Protein AF-A0A3G9K5D2-F1 (afdb_monomer_lite)

InterPro domains:
  IPR000209 Peptidase S8/S53 domain [PF00082] (2-51)
  IPR023828 Peptidase S8, subtilisin, Ser-active site [PS00138] (5-1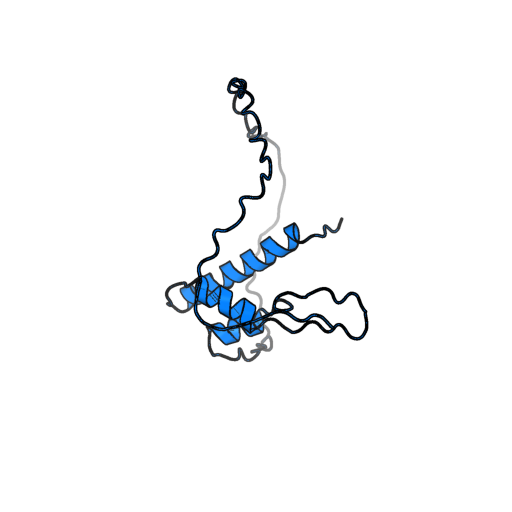5)
  IPR036852 Peptidase S8/S53 domain superfamily [G3DSA:3.40.50.200] (1-89)
  IPR036852 Peptidase S8/S53 domain superfamily [SSF52743] (3-74)

Radius of gyration: 30.89 Å; chains: 1; bounding box: 71×91×50 Å

pLDDT: mean 70.08, std 22.3, range [37.62, 98.5]

Structure (mmCIF, N/CA/C/O backbone):
data_AF-A0A3G9K5D2-F1
#
_entry.id   AF-A0A3G9K5D2-F1
#
loop_
_atom_site.group_PDB
_atom_site.id
_atom_site.type_symbol
_atom_site.label_atom_id
_atom_site.label_alt_id
_atom_site.label_comp_id
_atom_site.label_asym_id
_atom_site.label_entity_id
_atom_site.label_seq_id
_atom_site.pdbx_PDB_ins_code
_atom_site.Cartn_x
_atom_site.Cartn_y
_atom_site.Cartn_z
_atom_site.occupancy
_atom_site.B_iso_or_equiv
_atom_site.auth_seq_id
_atom_site.auth_comp_id
_atom_site.auth_asym_id
_atom_site.auth_atom_id
_atom_site.pdbx_PDB_model_num
ATOM 1 N N . MET A 1 1 ? 11.959 24.696 -9.191 1.00 71.12 1 MET A N 1
ATOM 2 C CA . MET A 1 1 ? 12.953 23.599 -9.199 1.00 71.12 1 MET A CA 1
ATOM 3 C C . MET A 1 1 ? 12.217 22.293 -8.961 1.00 71.12 1 MET A C 1
ATOM 5 O O . MET A 1 1 ? 11.417 22.250 -8.037 1.00 71.12 1 MET A O 1
ATOM 9 N N . GLN A 1 2 ? 12.457 21.272 -9.783 1.00 85.38 2 GLN A N 1
ATOM 10 C CA . GLN A 1 2 ? 11.921 19.919 -9.596 1.00 85.38 2 GLN A CA 1
ATOM 11 C C . GLN A 1 2 ? 13.031 19.050 -8.990 1.00 85.38 2 GLN A C 1
ATOM 13 O O . GLN A 1 2 ? 14.141 19.036 -9.521 1.00 85.38 2 GLN A O 1
ATOM 18 N N . LEU A 1 3 ? 12.757 18.359 -7.883 1.00 91.94 3 LEU A N 1
ATOM 19 C CA . LEU A 1 3 ? 13.686 17.395 -7.286 1.00 91.94 3 LEU A CA 1
ATOM 20 C C . LEU A 1 3 ? 13.377 15.990 -7.822 1.00 91.94 3 LEU A C 1
ATOM 22 O O . LEU A 1 3 ? 12.217 15.671 -8.079 1.00 91.94 3 LEU A O 1
ATOM 26 N N . SER A 1 4 ? 14.406 15.160 -7.996 1.00 92.50 4 SER A N 1
ATOM 27 C CA . SER A 1 4 ? 14.277 13.784 -8.489 1.00 92.50 4 SER A CA 1
ATOM 28 C C . SER A 1 4 ? 15.145 12.834 -7.663 1.00 92.50 4 SER A C 1
ATOM 30 O O . SER A 1 4 ? 16.201 13.225 -7.168 1.00 92.50 4 SER A O 1
ATOM 32 N N . GLY A 1 5 ? 14.682 11.596 -7.485 1.00 91.62 5 GLY A N 1
ATOM 33 C CA . GLY A 1 5 ? 15.373 10.549 -6.729 1.00 91.62 5 GLY A CA 1
ATOM 34 C C . GLY A 1 5 ? 14.423 9.672 -5.911 1.00 91.62 5 GLY A C 1
ATOM 35 O O . GLY A 1 5 ? 13.314 10.079 -5.561 1.00 91.62 5 GLY A O 1
ATOM 36 N N . THR A 1 6 ? 14.872 8.465 -5.557 1.00 92.19 6 THR A N 1
ATOM 37 C CA . THR A 1 6 ? 14.087 7.522 -4.736 1.00 92.19 6 THR A CA 1
ATOM 38 C C . THR A 1 6 ? 13.785 8.074 -3.343 1.00 92.19 6 THR A C 1
ATOM 40 O O . THR A 1 6 ? 12.724 7.785 -2.797 1.00 92.19 6 THR A O 1
ATOM 43 N N . SER A 1 7 ? 14.644 8.951 -2.814 1.00 94.81 7 SER A N 1
ATOM 44 C CA . SER A 1 7 ? 14.417 9.692 -1.567 1.00 94.81 7 SER A CA 1
ATOM 45 C C . SER A 1 7 ? 13.161 10.568 -1.595 1.00 94.81 7 SER A C 1
ATOM 47 O O . SER A 1 7 ? 12.589 10.828 -0.543 1.00 94.81 7 SER A O 1
ATOM 49 N N . PHE A 1 8 ? 12.712 11.000 -2.780 1.00 94.62 8 PHE A N 1
ATOM 50 C CA . PHE A 1 8 ? 11.467 11.756 -2.954 1.00 94.62 8 PHE A CA 1
ATOM 51 C C . PHE A 1 8 ? 10.272 10.851 -3.277 1.00 94.62 8 PHE A C 1
ATOM 53 O O . PHE A 1 8 ? 9.142 11.206 -2.962 1.00 94.62 8 PHE A O 1
ATOM 60 N N . ALA A 1 9 ? 10.501 9.660 -3.841 1.00 93.44 9 ALA A N 1
ATOM 61 C CA . ALA A 1 9 ? 9.449 8.672 -4.088 1.00 93.44 9 ALA A CA 1
ATOM 62 C C . ALA A 1 9 ? 9.033 7.915 -2.813 1.00 93.44 9 ALA A C 1
ATOM 64 O O . ALA A 1 9 ? 7.849 7.673 -2.587 1.00 93.44 9 ALA A O 1
ATOM 65 N N . ALA A 1 10 ? 9.993 7.570 -1.951 1.00 96.12 10 ALA A N 1
ATOM 66 C CA . ALA A 1 10 ? 9.748 6.859 -0.698 1.00 96.12 10 ALA A CA 1
ATOM 67 C C . ALA A 1 10 ? 8.693 7.533 0.210 1.00 96.12 10 ALA A C 1
ATOM 69 O O . ALA A 1 10 ? 7.757 6.840 0.621 1.00 96.12 10 ALA A O 1
ATOM 70 N N . PRO A 1 11 ? 8.755 8.852 0.497 1.00 97.44 11 PRO A N 1
ATOM 71 C CA . PRO A 1 11 ? 7.734 9.504 1.316 1.00 97.44 11 PRO A CA 1
ATOM 72 C C . PRO A 1 11 ? 6.344 9.519 0.663 1.00 97.44 11 PRO A C 1
ATOM 74 O O . PRO A 1 11 ? 5.350 9.510 1.384 1.00 97.44 11 PRO A O 1
ATOM 77 N N . ILE A 1 12 ? 6.242 9.470 -0.672 1.00 97.56 12 ILE A N 1
ATOM 78 C CA . ILE A 1 12 ? 4.948 9.360 -1.368 1.00 97.56 12 ILE A CA 1
ATOM 79 C C . ILE A 1 12 ? 4.297 8.013 -1.042 1.00 97.56 12 ILE A C 1
ATOM 81 O O . ILE A 1 12 ? 3.140 7.967 -0.625 1.00 97.56 12 ILE A O 1
ATOM 85 N N . VAL A 1 13 ? 5.049 6.914 -1.163 1.00 97.50 13 VAL A N 1
ATOM 86 C CA . VAL A 1 13 ? 4.548 5.569 -0.828 1.00 97.50 13 VAL A CA 1
ATOM 87 C C . VAL A 1 13 ? 4.208 5.468 0.661 1.00 97.50 13 VAL A C 1
ATOM 89 O O . VAL A 1 13 ? 3.183 4.884 1.012 1.00 97.50 13 VAL A O 1
ATOM 92 N N . ALA A 1 14 ? 5.018 6.070 1.538 1.00 98.19 14 ALA A N 1
ATOM 93 C CA . ALA A 1 14 ? 4.741 6.112 2.973 1.00 98.19 14 ALA A CA 1
ATOM 94 C C . ALA A 1 14 ? 3.427 6.849 3.289 1.00 98.19 14 ALA A C 1
ATOM 96 O O . ALA A 1 14 ? 2.620 6.350 4.073 1.00 98.19 14 ALA A O 1
ATOM 97 N N . GLY A 1 15 ? 3.178 7.993 2.643 1.00 98.38 15 GLY A N 1
ATOM 98 C CA . GLY A 1 15 ? 1.925 8.736 2.782 1.00 98.38 15 GLY A CA 1
ATOM 99 C C . GLY A 1 15 ? 0.713 7.934 2.307 1.00 98.38 15 GLY A C 1
ATOM 100 O O . GLY A 1 15 ? -0.288 7.851 3.016 1.00 98.38 15 GLY A O 1
ATOM 101 N N . VAL A 1 16 ? 0.821 7.266 1.155 1.00 98.38 16 VAL A N 1
ATOM 102 C CA . VAL A 1 16 ? -0.239 6.376 0.654 1.00 98.38 16 VAL A CA 1
ATOM 103 C C . VAL A 1 16 ? -0.505 5.232 1.634 1.00 98.38 16 VAL A C 1
ATOM 105 O O . VAL A 1 16 ? -1.658 4.976 1.967 1.00 98.38 16 VAL A O 1
ATOM 108 N N . ALA A 1 17 ? 0.535 4.577 2.153 1.00 98.44 17 ALA A N 1
ATOM 109 C CA . ALA A 1 17 ? 0.373 3.507 3.135 1.00 98.44 17 ALA A CA 1
ATOM 110 C C . ALA A 1 17 ? -0.322 3.997 4.418 1.00 98.44 17 ALA A C 1
ATOM 112 O O . ALA A 1 17 ? -1.214 3.319 4.927 1.00 98.44 17 ALA A O 1
ATOM 113 N N . ALA A 1 18 ? 0.032 5.189 4.908 1.00 98.50 18 ALA A N 1
ATOM 114 C CA . ALA A 1 18 ? -0.627 5.800 6.059 1.00 98.50 18 ALA A CA 1
ATOM 115 C C . ALA A 1 18 ? -2.115 6.079 5.790 1.00 98.50 18 ALA A C 1
ATOM 117 O O . ALA A 1 18 ? -2.954 5.779 6.635 1.00 98.50 18 ALA A O 1
ATOM 118 N N . LEU A 1 19 ? -2.463 6.582 4.603 1.00 98.44 19 LEU A N 1
ATOM 119 C CA . LEU A 1 19 ? -3.860 6.808 4.221 1.00 98.44 19 LEU A CA 1
ATOM 120 C C . LEU A 1 19 ? -4.659 5.503 4.123 1.00 98.44 19 LEU A C 1
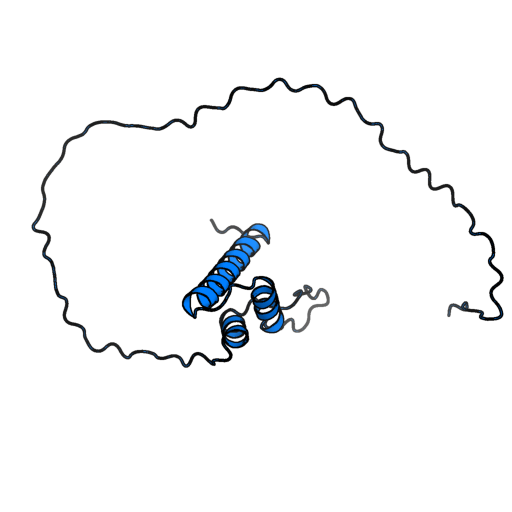ATOM 122 O O . LEU A 1 19 ? -5.803 5.459 4.568 1.00 98.44 19 LEU A O 1
ATOM 126 N N . LEU A 1 20 ? -4.064 4.429 3.599 1.00 97.88 20 LEU A N 1
ATOM 127 C CA . LEU A 1 20 ? -4.710 3.114 3.546 1.00 97.88 20 LEU A CA 1
ATOM 128 C C . LEU A 1 20 ? -4.934 2.522 4.947 1.00 97.88 20 LEU A C 1
ATOM 130 O O . LEU A 1 20 ? -5.970 1.909 5.195 1.00 97.88 20 LEU A O 1
ATOM 134 N N . LEU A 1 21 ? -4.016 2.752 5.888 1.00 98.19 21 LEU A N 1
ATOM 135 C CA . LEU A 1 21 ? -4.229 2.403 7.298 1.00 98.19 21 LEU A CA 1
ATOM 136 C C . LEU A 1 21 ? -5.356 3.236 7.920 1.00 98.19 21 LEU A C 1
ATOM 138 O O . LEU A 1 21 ? -6.217 2.692 8.611 1.00 98.19 21 LEU A O 1
ATOM 142 N N . SER A 1 22 ? -5.402 4.537 7.635 1.00 98.00 22 SER A N 1
ATOM 143 C CA . SER A 1 22 ? -6.503 5.404 8.069 1.00 98.00 22 SER A CA 1
ATOM 144 C C . SER A 1 22 ? -7.848 4.980 7.473 1.00 98.00 22 SER A C 1
ATOM 146 O O . SER A 1 22 ? -8.879 5.146 8.120 1.00 98.00 22 SER A O 1
ATOM 148 N N . LEU A 1 23 ? -7.870 4.426 6.258 1.00 96.94 23 LEU A N 1
ATOM 149 C CA . LEU A 1 23 ? -9.081 3.868 5.650 1.00 96.94 23 LEU A CA 1
ATOM 150 C C . LEU A 1 23 ? -9.599 2.656 6.440 1.00 96.94 23 LEU A C 1
ATOM 152 O O . LEU A 1 23 ? -10.797 2.574 6.691 1.00 96.94 23 LEU A O 1
ATOM 156 N N . GLN A 1 24 ? -8.713 1.762 6.887 1.00 96.44 24 GLN A N 1
ATOM 157 C CA . GLN A 1 24 ? -9.091 0.626 7.741 1.00 96.44 24 GLN A CA 1
ATOM 158 C C . GLN A 1 24 ? -9.717 1.111 9.055 1.00 96.44 24 GLN A C 1
ATOM 160 O O . GLN A 1 24 ? -10.799 0.664 9.429 1.00 96.44 24 GLN A O 1
ATOM 165 N N . VAL A 1 25 ? -9.101 2.110 9.700 1.00 97.69 25 VAL A N 1
ATOM 166 C CA . VAL A 1 25 ? -9.646 2.721 10.926 1.00 97.69 25 VAL A CA 1
ATOM 167 C C . VAL A 1 25 ? -11.032 3.325 10.685 1.00 97.69 25 VAL A C 1
ATOM 169 O O . VAL A 1 25 ? -11.943 3.101 11.478 1.00 97.69 25 VAL A O 1
ATOM 172 N N . GLN A 1 26 ? -11.223 4.052 9.581 1.00 96.75 26 GLN A N 1
ATOM 173 C CA . GLN A 1 26 ? -12.521 4.647 9.231 1.00 96.75 26 GLN A CA 1
ATOM 174 C C . GLN A 1 26 ? -13.622 3.602 9.000 1.00 96.75 26 GLN A C 1
ATOM 176 O O . GLN A 1 26 ? -14.788 3.885 9.261 1.00 96.75 26 GLN A O 1
ATOM 181 N N . ARG A 1 27 ? -13.268 2.390 8.557 1.00 94.38 27 ARG A N 1
ATOM 182 C CA . ARG A 1 27 ? -14.202 1.263 8.374 1.00 94.38 27 ARG A CA 1
ATOM 183 C C . ARG A 1 27 ? -14.446 0.461 9.659 1.00 94.38 27 ARG A C 1
ATOM 185 O O . ARG A 1 27 ? -15.186 -0.517 9.631 1.00 94.38 27 ARG A O 1
ATOM 192 N N . GLY A 1 28 ? -13.842 0.855 10.783 1.00 96.50 28 GLY A N 1
ATOM 193 C CA . GLY A 1 28 ? -13.920 0.118 12.047 1.00 96.50 28 GLY A CA 1
ATOM 194 C C . GLY A 1 28 ? -13.061 -1.151 12.077 1.00 96.50 28 GLY A C 1
ATOM 195 O O . GLY A 1 28 ? -13.231 -1.991 12.960 1.00 96.50 28 GLY A O 1
ATOM 196 N N . GLU A 1 29 ? -12.141 -1.308 11.125 1.00 95.06 29 GLU A N 1
ATOM 197 C CA . GLU A 1 29 ? -11.194 -2.418 11.086 1.00 95.06 29 GLU A CA 1
ATOM 198 C C . GLU A 1 29 ? -9.979 -2.122 11.972 1.00 95.06 29 GLU A C 1
ATOM 200 O O . GLU A 1 29 ? -9.624 -0.972 12.239 1.00 95.06 29 GLU A O 1
ATOM 205 N N . THR A 1 30 ? -9.290 -3.176 12.415 1.00 96.56 30 THR A N 1
ATOM 206 C CA . THR A 1 30 ? -8.000 -3.012 13.095 1.00 96.56 30 THR A CA 1
ATOM 207 C C . THR A 1 30 ? -6.915 -2.704 12.056 1.00 96.56 30 THR A C 1
ATOM 209 O O . THR A 1 30 ? -6.704 -3.537 11.170 1.00 96.56 30 THR A O 1
ATOM 212 N N . PRO A 1 31 ? -6.204 -1.560 12.140 1.00 96.81 31 PRO A N 1
ATOM 213 C CA . PRO A 1 31 ? -5.184 -1.210 11.158 1.00 96.81 31 PRO A CA 1
ATOM 214 C C . PRO A 1 31 ? -4.062 -2.257 11.090 1.00 96.81 31 PRO A C 1
ATOM 216 O O . PRO A 1 31 ? -3.430 -2.586 12.095 1.00 96.81 31 PRO A O 1
ATOM 219 N N . ASN A 1 32 ? -3.800 -2.767 9.885 1.00 97.88 32 ASN A N 1
ATOM 220 C CA . ASN A 1 32 ? -2.844 -3.835 9.610 1.00 97.88 32 ASN A CA 1
ATOM 221 C C . ASN A 1 32 ? -1.818 -3.403 8.537 1.00 97.88 32 ASN A C 1
ATOM 223 O O . ASN A 1 32 ? -2.089 -3.499 7.333 1.00 97.88 32 ASN A O 1
ATOM 227 N N . PRO A 1 33 ? -0.601 -2.990 8.946 1.00 97.88 33 PRO A N 1
ATOM 228 C CA . PRO A 1 33 ? 0.460 -2.560 8.028 1.00 97.88 33 PRO A CA 1
ATOM 229 C C . PRO A 1 33 ? 0.930 -3.637 7.047 1.00 97.88 33 PRO A C 1
ATOM 231 O O . PRO A 1 33 ? 1.310 -3.320 5.919 1.00 97.88 33 PRO A O 1
ATOM 234 N N . HIS A 1 34 ? 0.890 -4.912 7.444 1.00 98.25 34 HIS A N 1
ATOM 235 C CA . HIS A 1 34 ? 1.291 -6.015 6.572 1.00 98.25 34 HIS A CA 1
ATOM 236 C C . HIS A 1 34 ? 0.291 -6.210 5.431 1.00 98.25 34 HIS A C 1
ATOM 238 O O . HIS A 1 34 ? 0.707 -6.350 4.281 1.00 98.25 34 HIS A O 1
ATOM 244 N N . ALA A 1 35 ? -1.010 -6.129 5.727 1.00 97.38 35 ALA A N 1
ATOM 245 C CA . ALA A 1 35 ? -2.058 -6.191 4.711 1.00 97.38 35 ALA A CA 1
ATOM 246 C C . ALA A 1 35 ? -1.945 -5.028 3.710 1.00 97.38 35 ALA A C 1
ATOM 248 O O . ALA A 1 35 ? -2.019 -5.244 2.502 1.00 97.38 35 ALA A O 1
ATOM 249 N N . VAL A 1 36 ? -1.675 -3.808 4.191 1.00 98.06 36 VAL A N 1
ATOM 250 C CA . VAL A 1 36 ? -1.453 -2.634 3.327 1.00 98.06 36 VAL A CA 1
ATOM 251 C C . VAL A 1 36 ? -0.232 -2.822 2.425 1.00 98.06 36 VAL A C 1
ATOM 253 O O . VAL A 1 36 ? -0.312 -2.579 1.220 1.00 98.06 36 VAL A O 1
ATOM 256 N N . ARG A 1 37 ? 0.890 -3.309 2.974 1.00 98.25 37 ARG A N 1
ATOM 257 C CA . ARG A 1 37 ? 2.088 -3.626 2.183 1.00 98.25 37 ARG A CA 1
ATOM 258 C C . ARG A 1 37 ? 1.773 -4.632 1.077 1.00 98.25 37 ARG A C 1
ATOM 260 O O . ARG A 1 37 ? 2.199 -4.439 -0.059 1.00 98.25 37 ARG A O 1
ATOM 267 N N . GLU A 1 38 ? 1.057 -5.706 1.398 1.00 97.88 38 GLU A N 1
ATOM 268 C CA . GLU A 1 38 ? 0.681 -6.709 0.402 1.00 97.88 38 GLU A CA 1
ATOM 269 C C . GLU A 1 38 ? -0.243 -6.149 -0.674 1.00 97.88 38 GLU A C 1
ATOM 271 O O . GLU A 1 38 ? -0.011 -6.413 -1.851 1.00 97.88 38 GLU A O 1
ATOM 276 N N . ALA A 1 39 ? -1.247 -5.360 -0.295 1.00 97.44 39 ALA A N 1
ATOM 277 C CA . ALA A 1 39 ? -2.164 -4.737 -1.239 1.00 97.44 39 ALA A CA 1
ATOM 278 C C . ALA A 1 39 ? -1.426 -3.822 -2.225 1.00 97.44 39 ALA A C 1
ATOM 280 O O . ALA A 1 39 ? -1.678 -3.891 -3.427 1.00 97.44 39 ALA A O 1
ATOM 281 N N . ILE A 1 40 ? -0.467 -3.021 -1.746 1.00 97.69 40 ILE A N 1
ATOM 282 C CA . ILE A 1 40 ? 0.375 -2.163 -2.593 1.00 97.69 40 ILE A CA 1
ATOM 283 C C . ILE A 1 40 ? 1.196 -2.999 -3.585 1.00 97.69 40 ILE A C 1
ATOM 285 O O . ILE A 1 40 ? 1.238 -2.675 -4.768 1.00 97.69 40 ILE A O 1
ATOM 289 N N . LEU A 1 41 ? 1.826 -4.085 -3.128 1.00 96.88 41 LEU A N 1
ATOM 290 C CA . LEU A 1 41 ? 2.670 -4.922 -3.987 1.00 96.88 41 LEU A CA 1
ATOM 291 C C . LEU A 1 41 ? 1.856 -5.737 -4.999 1.00 96.88 41 LEU A C 1
ATOM 293 O O . LEU A 1 41 ? 2.239 -5.821 -6.160 1.00 96.88 41 LEU A O 1
ATOM 297 N N . LYS A 1 42 ? 0.731 -6.324 -4.577 1.00 95.94 42 LYS A N 1
ATOM 298 C CA . LYS A 1 42 ? -0.129 -7.165 -5.428 1.00 95.94 42 LYS A CA 1
ATOM 299 C C . LYS A 1 42 ? -0.913 -6.361 -6.464 1.00 95.94 42 LYS A C 1
ATOM 301 O O . LYS A 1 42 ? -1.332 -6.921 -7.470 1.00 95.94 42 LYS A O 1
ATOM 306 N N . SER A 1 43 ? -1.156 -5.078 -6.206 1.00 96.38 43 SER A N 1
ATOM 307 C CA . SER A 1 43 ? -1.876 -4.198 -7.132 1.00 96.38 43 SER A CA 1
ATOM 308 C C . SER A 1 43 ? -0.974 -3.450 -8.109 1.00 96.38 43 SER A C 1
ATOM 310 O O . SER A 1 43 ? -1.495 -2.826 -9.038 1.00 96.38 43 SER A O 1
ATOM 312 N N . ALA A 1 44 ? 0.346 -3.493 -7.905 1.00 95.69 44 ALA A N 1
ATOM 313 C CA . ALA A 1 44 ? 1.305 -2.764 -8.716 1.00 95.69 44 ALA A CA 1
ATOM 314 C C . ALA A 1 44 ? 1.164 -3.121 -10.205 1.00 95.69 44 ALA A C 1
ATOM 316 O O . ALA A 1 44 ? 0.992 -4.283 -10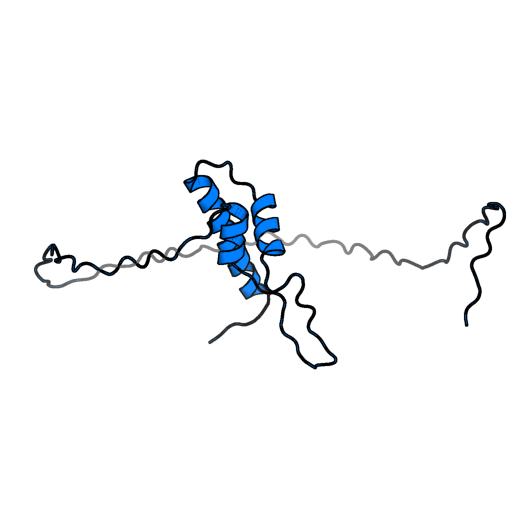.576 1.00 95.69 44 ALA A O 1
ATOM 317 N N . LEU A 1 45 ? 1.201 -2.101 -11.064 1.00 93.44 45 LEU A N 1
ATOM 318 C CA . LEU A 1 45 ? 1.057 -2.288 -12.505 1.00 93.44 45 LEU A CA 1
ATOM 319 C C . LEU A 1 45 ? 2.386 -2.750 -13.109 1.00 93.44 45 LEU A C 1
ATOM 321 O O . LEU A 1 45 ? 3.430 -2.201 -12.745 1.00 93.44 45 LEU A O 1
ATOM 325 N N . PRO A 1 46 ? 2.376 -3.704 -14.054 1.00 88.94 46 PRO A N 1
ATOM 326 C CA . PRO A 1 46 ? 3.593 -4.092 -14.747 1.00 88.94 46 PRO A CA 1
ATOM 327 C C . PRO A 1 46 ? 4.151 -2.885 -15.498 1.00 88.94 46 PRO A C 1
ATOM 329 O O . PRO A 1 46 ? 3.405 -2.092 -16.075 1.00 88.94 46 PRO A O 1
ATOM 332 N N . CYS A 1 47 ? 5.470 -2.740 -15.503 1.00 85.50 47 CYS A N 1
ATOM 333 C CA . CYS A 1 47 ? 6.084 -1.704 -16.313 1.00 85.50 47 CYS A CA 1
ATOM 334 C C . CYS A 1 47 ? 6.078 -2.128 -17.779 1.00 85.50 47 CYS A C 1
ATOM 336 O O . CYS A 1 47 ? 6.458 -3.247 -18.114 1.00 85.50 47 CYS A O 1
ATOM 338 N N . GLN A 1 48 ? 5.636 -1.230 -18.654 1.00 72.94 48 GLN A N 1
ATOM 339 C CA . GLN A 1 48 ? 5.811 -1.395 -20.089 1.00 72.94 48 GLN A CA 1
ATOM 340 C C . GLN A 1 48 ? 7.231 -0.934 -20.436 1.00 72.94 48 GLN A C 1
ATOM 342 O O . GLN A 1 48 ? 7.482 0.264 -20.536 1.00 72.94 48 GLN A O 1
ATOM 347 N N . TYR A 1 49 ? 8.154 -1.874 -20.616 1.00 63.69 49 TYR A N 1
ATOM 348 C CA . TYR A 1 49 ? 9.400 -1.610 -21.330 1.00 63.69 49 TYR A CA 1
ATOM 349 C C . TYR A 1 49 ? 9.413 -2.516 -22.552 1.00 63.69 49 TYR A C 1
ATOM 351 O O . TYR A 1 49 ? 9.823 -3.666 -22.497 1.00 63.69 49 TYR A O 1
ATOM 359 N N . ALA A 1 50 ? 8.860 -1.999 -23.646 1.00 51.47 50 ALA A N 1
ATOM 360 C CA . ALA A 1 50 ? 9.136 -2.557 -24.953 1.00 51.47 50 ALA A CA 1
ATOM 361 C C . ALA A 1 50 ? 10.558 -2.108 -25.332 1.00 51.47 50 ALA A C 1
ATOM 363 O O . ALA A 1 50 ? 10.834 -0.911 -25.404 1.00 51.47 50 ALA A O 1
ATOM 364 N N . ASP A 1 51 ? 11.451 -3.074 -25.520 1.00 54.03 51 ASP A N 1
ATOM 365 C CA . ASP A 1 51 ? 12.623 -2.956 -26.394 1.00 54.03 51 ASP A CA 1
ATOM 366 C C . ASP A 1 51 ? 13.812 -2.098 -25.928 1.00 54.03 51 ASP A C 1
ATOM 368 O O . ASP A 1 51 ? 14.361 -1.308 -26.699 1.00 54.03 51 ASP A O 1
ATOM 372 N N . SER A 1 52 ? 14.328 -2.300 -24.711 1.00 56.97 52 SER A N 1
ATOM 373 C CA . SER A 1 52 ? 15.725 -1.908 -24.472 1.00 56.97 52 SER A CA 1
ATOM 374 C C . SER A 1 52 ? 16.474 -2.902 -23.594 1.00 56.97 52 SER A C 1
ATOM 376 O O . SER A 1 52 ? 16.059 -3.216 -22.485 1.00 56.97 52 SER A O 1
ATOM 378 N N . GLU A 1 53 ? 17.628 -3.342 -24.100 1.00 61.75 53 GLU A N 1
ATOM 379 C CA . GLU A 1 53 ? 18.608 -4.288 -23.532 1.00 61.75 53 GLU A CA 1
ATOM 380 C C . GLU A 1 53 ? 19.179 -3.883 -22.147 1.00 61.75 53 GLU A C 1
ATOM 382 O O . GLU A 1 53 ? 20.125 -4.480 -21.643 1.00 61.75 53 GLU A O 1
ATOM 387 N N . ASN A 1 54 ? 18.613 -2.856 -21.511 1.00 57.91 54 ASN A N 1
ATOM 388 C CA . ASN A 1 54 ? 18.892 -2.417 -20.148 1.00 57.91 54 ASN A CA 1
ATOM 389 C C . ASN A 1 54 ? 17.566 -2.190 -19.417 1.00 57.91 54 ASN A C 1
ATOM 391 O O . ASN A 1 54 ? 17.293 -1.087 -18.946 1.00 57.91 54 ASN A O 1
ATOM 395 N N . GLU A 1 55 ? 16.717 -3.219 -19.377 1.00 59.12 55 GLU A N 1
ATOM 396 C CA . GLU A 1 55 ? 15.389 -3.133 -18.776 1.00 59.12 55 GLU A CA 1
ATOM 397 C C . GLU A 1 55 ? 15.514 -2.705 -17.304 1.00 59.12 55 GLU A C 1
ATOM 399 O O . GLU A 1 55 ? 16.075 -3.445 -16.480 1.00 59.12 55 GLU A O 1
ATOM 404 N N . PRO A 1 56 ? 15.053 -1.497 -16.931 1.00 60.88 56 PRO A N 1
ATOM 405 C CA . PRO A 1 56 ? 15.086 -1.096 -15.542 1.00 60.88 56 PRO A CA 1
ATOM 406 C C . PRO A 1 56 ? 14.134 -2.021 -14.788 1.00 60.88 56 PRO A C 1
ATOM 408 O O . PRO A 1 56 ? 12.920 -2.002 -14.991 1.00 60.88 56 PRO A O 1
ATOM 411 N N . LYS A 1 57 ? 14.709 -2.860 -13.918 1.00 70.81 57 LYS A N 1
ATOM 412 C CA . LYS A 1 57 ? 13.973 -3.801 -13.072 1.00 70.81 57 LYS A CA 1
ATOM 413 C C . LYS A 1 57 ? 12.975 -3.013 -12.241 1.00 70.81 57 LYS A C 1
ATOM 415 O O . LYS A 1 57 ? 13.326 -2.435 -11.215 1.00 70.81 57 LYS A O 1
ATOM 420 N N . CYS A 1 58 ? 11.724 -3.014 -12.673 1.00 82.00 58 CYS A N 1
ATOM 421 C CA . CYS A 1 58 ? 10.657 -2.236 -12.065 1.00 82.00 58 CYS A CA 1
ATOM 422 C C . CYS A 1 58 ? 10.179 -2.797 -10.715 1.00 82.00 58 CYS A C 1
ATOM 424 O O . CYS A 1 58 ? 9.035 -2.592 -10.333 1.00 82.00 58 CYS A O 1
ATOM 426 N N . LEU A 1 59 ? 11.042 -3.505 -9.980 1.00 88.88 59 LEU A N 1
ATOM 427 C CA . LEU A 1 59 ? 10.721 -4.212 -8.742 1.00 88.88 59 LEU A CA 1
ATOM 428 C C . LEU A 1 59 ? 9.408 -5.004 -8.889 1.00 88.88 59 LEU A C 1
ATOM 430 O O . LEU A 1 59 ? 9.354 -5.939 -9.680 1.00 88.88 59 LEU A O 1
ATOM 434 N N . ALA A 1 60 ? 8.370 -4.627 -8.138 1.00 89.94 60 ALA A N 1
ATOM 435 C CA . ALA A 1 60 ? 7.034 -5.217 -8.215 1.00 89.94 60 ALA A CA 1
ATOM 436 C C . ALA A 1 60 ? 6.100 -4.522 -9.228 1.00 89.94 60 ALA A C 1
ATOM 438 O O . ALA A 1 60 ? 5.043 -5.062 -9.530 1.00 89.94 60 ALA A O 1
ATOM 439 N N . GLY A 1 61 ? 6.463 -3.342 -9.740 1.00 91.94 61 GLY A N 1
ATOM 440 C CA . GLY A 1 61 ? 5.675 -2.549 -10.682 1.00 91.94 61 GLY A CA 1
ATOM 441 C C . GLY A 1 61 ? 5.520 -1.078 -10.277 1.00 91.94 61 GLY A C 1
ATOM 442 O O . GLY A 1 61 ? 6.163 -0.588 -9.345 1.00 91.94 61 GLY A O 1
ATOM 443 N N . LEU A 1 62 ? 4.630 -0.373 -10.977 1.00 93.00 62 LEU A N 1
ATOM 444 C CA . LEU A 1 62 ? 4.217 0.999 -10.671 1.00 93.00 62 LEU A CA 1
ATOM 445 C C . LEU A 1 62 ? 3.123 1.007 -9.598 1.00 93.00 62 LEU A C 1
ATOM 447 O O . LEU A 1 62 ? 2.199 0.194 -9.636 1.00 93.00 62 LEU A O 1
ATOM 451 N N . LEU A 1 63 ? 3.200 1.955 -8.660 1.00 95.56 63 LEU A N 1
ATOM 452 C CA . LEU A 1 63 ? 2.218 2.108 -7.584 1.00 95.56 63 LEU A CA 1
ATOM 453 C C . LEU A 1 63 ? 0.797 2.287 -8.142 1.00 95.56 63 LEU A C 1
ATOM 455 O O . LEU A 1 63 ? 0.546 3.187 -8.940 1.00 95.56 63 LEU A O 1
ATOM 459 N N . ASN A 1 64 ? -0.142 1.477 -7.652 1.00 96.69 64 ASN A N 1
ATOM 460 C CA . ASN A 1 64 ? -1.546 1.506 -8.049 1.00 96.69 64 ASN A CA 1
ATOM 461 C C . ASN A 1 64 ? -2.450 1.710 -6.827 1.00 96.69 64 ASN A C 1
ATOM 463 O O . ASN A 1 64 ? -2.822 0.758 -6.145 1.00 96.69 64 ASN A O 1
ATOM 467 N N . ILE A 1 65 ? -2.803 2.964 -6.539 1.00 97.12 65 ILE A N 1
ATOM 468 C CA . ILE A 1 65 ? -3.591 3.315 -5.346 1.00 97.12 65 ILE A CA 1
ATOM 469 C C . ILE A 1 65 ? -4.994 2.705 -5.427 1.00 97.12 65 ILE A C 1
ATOM 471 O O . ILE A 1 65 ? -5.441 2.059 -4.482 1.00 97.12 65 ILE A O 1
ATOM 475 N N . SER A 1 66 ? -5.665 2.846 -6.572 1.00 96.38 66 SER A N 1
ATOM 476 C CA . SER A 1 66 ? -7.005 2.293 -6.787 1.00 96.38 66 SER A CA 1
ATOM 477 C C . SER A 1 66 ? -7.004 0.772 -6.664 1.00 96.38 66 SER A C 1
ATOM 479 O O . SER A 1 66 ? -7.871 0.204 -6.007 1.00 96.38 66 SER A O 1
ATOM 481 N N . GLY A 1 67 ? -6.005 0.099 -7.239 1.00 96.06 67 GLY A N 1
ATOM 482 C CA . GLY A 1 67 ? -5.835 -1.342 -7.085 1.00 96.06 67 GLY A CA 1
ATOM 483 C C . GLY A 1 67 ? -5.593 -1.751 -5.629 1.00 96.06 67 GLY A C 1
ATOM 484 O O . GLY A 1 67 ? -6.185 -2.728 -5.180 1.00 96.06 67 GLY A O 1
ATOM 485 N N . ALA A 1 68 ? -4.792 -0.997 -4.872 1.00 96.94 68 ALA A N 1
ATOM 486 C CA . ALA A 1 68 ? -4.547 -1.267 -3.456 1.00 96.94 68 ALA A CA 1
ATOM 487 C C . ALA A 1 68 ? -5.815 -1.095 -2.604 1.00 96.94 68 ALA A C 1
ATOM 489 O O . ALA A 1 68 ? -6.090 -1.940 -1.755 1.00 96.94 68 ALA A O 1
ATOM 490 N N . ILE A 1 69 ? -6.622 -0.059 -2.864 1.00 96.69 69 ILE A N 1
ATOM 491 C CA . ILE A 1 69 ? -7.925 0.123 -2.206 1.00 96.69 69 ILE A CA 1
ATOM 492 C C . ILE A 1 69 ? -8.830 -1.066 -2.523 1.00 96.69 69 ILE A C 1
ATOM 494 O O . ILE A 1 69 ? -9.315 -1.696 -1.594 1.00 96.69 69 ILE A O 1
ATOM 498 N N . LYS A 1 70 ? -8.974 -1.448 -3.801 1.00 95.38 70 LYS A N 1
ATOM 499 C CA . LYS A 1 70 ? -9.794 -2.606 -4.211 1.00 95.38 70 LYS A CA 1
ATOM 500 C C . LYS A 1 70 ? -9.357 -3.905 -3.527 1.00 95.38 70 LYS A C 1
ATOM 502 O O . LYS A 1 70 ? -10.203 -4.706 -3.146 1.00 95.38 70 LYS A O 1
ATOM 507 N N . GLN A 1 71 ? -8.049 -4.110 -3.359 1.00 94.38 71 GLN A N 1
ATOM 508 C CA . GLN A 1 71 ? -7.496 -5.271 -2.653 1.00 94.38 71 GLN A CA 1
ATOM 509 C C . GLN A 1 71 ? -7.811 -5.258 -1.149 1.00 94.38 71 GLN A C 1
ATOM 511 O O . GLN A 1 71 ? -8.037 -6.316 -0.572 1.00 94.38 71 GLN A O 1
ATOM 516 N N . LEU A 1 72 ? -7.825 -4.083 -0.511 1.00 93.75 72 LEU A N 1
ATOM 517 C CA . LEU A 1 72 ? -8.107 -3.949 0.923 1.00 93.75 72 LEU A CA 1
ATOM 518 C C . LEU A 1 72 ? -9.601 -3.954 1.237 1.00 93.75 72 LEU A C 1
ATOM 520 O O . LEU A 1 72 ? -10.011 -4.503 2.255 1.00 93.75 72 LEU A O 1
ATOM 524 N N . THR A 1 73 ? -10.414 -3.335 0.385 1.00 90.06 73 THR A N 1
ATOM 525 C CA . THR A 1 73 ? -11.842 -3.173 0.644 1.00 90.06 73 THR A CA 1
ATOM 526 C C . THR A 1 73 ? -12.689 -4.298 0.078 1.00 90.06 73 THR A C 1
ATOM 528 O O . THR A 1 73 ? -13.795 -4.505 0.571 1.00 90.06 73 THR A O 1
ATOM 531 N N . GLY A 1 74 ? -12.188 -5.016 -0.933 1.00 81.12 74 GLY A N 1
ATOM 532 C CA . GLY A 1 74 ? -12.972 -5.959 -1.735 1.00 81.12 74 GLY A CA 1
ATOM 533 C C . GLY A 1 74 ? -13.982 -5.270 -2.661 1.00 81.12 74 GLY A C 1
ATOM 534 O O . GLY A 1 74 ? -14.676 -5.934 -3.428 1.00 81.12 74 GLY A O 1
ATOM 535 N N . GLU A 1 75 ? -14.057 -3.940 -2.620 1.00 67.44 75 GLU A N 1
ATOM 536 C CA . GLU A 1 75 ? -15.043 -3.140 -3.331 1.00 67.44 75 GLU A CA 1
ATOM 537 C C . GLU A 1 75 ? -14.382 -2.512 -4.558 1.00 67.44 75 GLU A C 1
ATOM 539 O O . GLU A 1 75 ? -13.359 -1.830 -4.466 1.00 67.44 75 GLU A O 1
ATOM 544 N N . THR A 1 76 ? -14.977 -2.708 -5.738 1.00 56.97 76 THR A N 1
ATOM 545 C CA . THR A 1 76 ? -14.702 -1.799 -6.852 1.00 56.97 76 THR A CA 1
ATOM 546 C C . THR A 1 76 ? -15.418 -0.507 -6.525 1.00 56.97 76 THR A C 1
ATOM 548 O O . THR A 1 76 ? -16.639 -0.457 -6.605 1.00 56.97 76 THR A O 1
ATOM 551 N N . MET A 1 77 ? -14.665 0.508 -6.109 1.00 58.44 77 MET A N 1
ATOM 552 C CA . MET A 1 77 ? -15.195 1.850 -5.912 1.00 58.44 77 MET A CA 1
ATOM 553 C C . MET A 1 77 ? -15.751 2.319 -7.262 1.00 58.44 77 MET A C 1
ATOM 555 O O . MET A 1 77 ? -14.993 2.670 -8.165 1.00 58.44 77 MET A O 1
ATOM 559 N N . SER A 1 78 ? -17.067 2.196 -7.442 1.00 50.38 78 SER A N 1
ATOM 560 C CA . SER A 1 78 ? -17.766 2.804 -8.565 1.00 50.38 78 SER A CA 1
ATOM 561 C C . SER A 1 78 ? -17.603 4.305 -8.416 1.00 50.38 78 SER A C 1
ATOM 563 O O . SER A 1 78 ? -17.850 4.855 -7.345 1.00 50.38 78 SER A O 1
ATOM 565 N N . GLU A 1 79 ? -17.146 4.952 -9.478 1.00 54.84 79 GLU A N 1
ATOM 566 C CA . GLU A 1 79 ? -17.043 6.398 -9.564 1.00 54.84 79 GLU A CA 1
ATOM 567 C C . GLU A 1 79 ? -18.455 6.990 -9.456 1.00 54.84 79 GLU A C 1
ATOM 569 O O . GLU A 1 79 ? -19.181 7.113 -10.440 1.00 54.84 79 GLU A O 1
ATOM 574 N N . SER A 1 80 ? -18.896 7.309 -8.241 1.00 50.88 80 SER A N 1
ATOM 575 C CA . SER A 1 80 ? -20.049 8.176 -8.051 1.00 50.88 80 SER A CA 1
ATOM 576 C C . SER A 1 80 ? -19.584 9.597 -8.342 1.00 50.88 80 SER A C 1
ATOM 578 O O . SER A 1 80 ? -19.223 10.346 -7.434 1.00 50.88 80 SER A O 1
ATOM 580 N N . VAL A 1 81 ? -19.555 9.956 -9.627 1.00 55.16 81 VAL A N 1
ATOM 581 C CA . VAL A 1 81 ? -19.637 11.359 -10.029 1.00 55.16 81 VAL A CA 1
ATOM 582 C C . VAL A 1 81 ? -21.016 11.830 -9.584 1.00 55.16 81 VAL A C 1
ATOM 584 O O . VAL A 1 81 ? -22.018 11.631 -10.272 1.00 55.16 81 VAL A O 1
ATOM 587 N N . GLU A 1 82 ? -21.083 12.406 -8.390 1.00 50.09 82 GLU A N 1
ATOM 588 C CA . GLU A 1 82 ? -22.230 13.196 -7.982 1.00 50.09 82 GLU A CA 1
ATOM 589 C C . GLU A 1 82 ? -22.281 14.388 -8.939 1.00 50.09 82 GLU A C 1
ATOM 591 O O . GLU A 1 82 ? -21.480 15.321 -8.872 1.00 50.09 82 GLU A O 1
ATOM 596 N N . THR A 1 83 ? -23.162 14.280 -9.934 1.00 47.97 83 THR A N 1
ATOM 597 C CA . THR A 1 83 ? -23.489 15.380 -10.834 1.00 47.97 83 THR A CA 1
ATOM 598 C C . THR A 1 83 ? -23.911 16.533 -9.938 1.00 47.97 83 THR A C 1
ATOM 600 O O . THR A 1 83 ? -24.914 16.410 -9.240 1.00 47.97 83 THR A O 1
ATOM 603 N N . GLN A 1 84 ? -23.107 17.599 -9.907 1.00 51.94 84 GLN A N 1
ATOM 604 C CA . GLN A 1 84 ? -23.341 18.790 -9.097 1.00 51.94 84 GLN A CA 1
ATOM 605 C C . GLN A 1 84 ? -24.759 19.312 -9.348 1.00 51.94 84 GLN A C 1
ATOM 607 O O . GLN A 1 84 ? -25.019 20.027 -10.315 1.00 51.94 84 GLN A O 1
ATOM 612 N N . ALA A 1 85 ? -25.680 18.956 -8.457 1.00 54.75 85 ALA A N 1
ATOM 613 C CA . ALA A 1 85 ? -26.878 19.733 -8.238 1.00 54.75 85 ALA A CA 1
ATOM 614 C C . ALA A 1 85 ? -26.406 21.088 -7.702 1.00 54.75 85 ALA A C 1
ATOM 616 O O . ALA A 1 85 ? -25.641 21.159 -6.743 1.00 54.75 85 ALA A O 1
ATOM 617 N N . THR A 1 86 ? -26.801 22.156 -8.383 1.00 55.88 86 THR A N 1
ATOM 618 C CA . THR A 1 86 ? -26.513 23.550 -8.044 1.00 55.88 86 THR A CA 1
ATOM 619 C C . THR A 1 86 ? -26.870 23.830 -6.585 1.00 55.88 86 THR A C 1
ATOM 621 O O . THR A 1 86 ? -28.047 23.962 -6.250 1.00 55.88 86 THR A O 1
ATOM 624 N N . VAL A 1 87 ? -25.864 23.897 -5.710 1.00 60.97 87 VAL A N 1
ATOM 625 C CA . VAL A 1 87 ? -26.057 24.273 -4.308 1.00 60.97 87 VAL A CA 1
ATOM 626 C C . VAL A 1 87 ? -25.923 25.789 -4.207 1.00 60.97 87 VAL A C 1
ATOM 628 O O . VAL A 1 87 ? -24.849 26.345 -4.430 1.00 60.97 87 VAL A O 1
ATOM 631 N N . GLU A 1 88 ? -27.040 26.449 -3.909 1.00 59.47 88 GLU A N 1
ATOM 632 C CA . GLU A 1 88 ? -27.119 27.875 -3.589 1.00 59.47 88 GLU A CA 1
ATOM 633 C C . GLU A 1 88 ? -26.176 28.225 -2.426 1.00 59.47 88 GLU A C 1
ATOM 635 O O . GLU A 1 88 ? -26.139 27.553 -1.391 1.00 59.47 88 GLU A O 1
ATOM 640 N N . ALA A 1 89 ? -25.401 29.294 -2.598 1.00 63.38 89 ALA A N 1
ATOM 641 C CA . ALA A 1 89 ? -24.423 29.740 -1.620 1.00 63.38 89 ALA A CA 1
ATOM 642 C C . ALA A 1 89 ? -25.116 30.413 -0.421 1.00 63.38 89 ALA A C 1
ATOM 644 O O . ALA A 1 89 ? -25.621 31.529 -0.528 1.00 63.38 89 ALA A O 1
ATOM 645 N N . SER A 1 90 ? -25.077 29.785 0.758 1.00 68.69 90 SER A N 1
ATOM 646 C CA . SER A 1 90 ? -25.327 30.498 2.019 1.00 68.69 90 SER A CA 1
ATOM 647 C C . SER A 1 90 ? -24.099 31.338 2.368 1.00 68.69 90 SER A C 1
ATOM 649 O O . SER A 1 90 ? -23.154 30.866 2.999 1.00 68.69 90 SER A O 1
ATOM 651 N N . GLY A 1 91 ? -24.087 32.584 1.899 1.00 60.69 91 GLY A N 1
ATOM 652 C CA . GLY A 1 91 ? -23.050 33.554 2.230 1.00 60.69 91 GLY A CA 1
ATOM 653 C C . GLY A 1 91 ? -23.174 34.053 3.672 1.00 60.69 91 GLY A C 1
ATOM 654 O O . GLY A 1 91 ? -24.159 34.697 4.023 1.00 60.69 91 GLY A O 1
ATOM 655 N N . CYS A 1 92 ? -22.142 33.840 4.491 1.00 71.06 92 CYS A N 1
ATOM 656 C CA . CYS A 1 92 ? -21.876 34.703 5.642 1.00 71.06 92 CYS A CA 1
ATOM 657 C C . CYS A 1 92 ? -21.011 35.868 5.154 1.00 71.06 92 CYS A C 1
ATOM 659 O O . CYS A 1 92 ? -19.825 35.708 4.872 1.00 71.06 92 CYS A O 1
ATOM 661 N N . GLY A 1 93 ? -21.637 37.035 5.003 1.00 59.62 93 GLY A N 1
ATOM 662 C CA . GLY A 1 93 ? -20.961 38.265 4.616 1.00 59.62 93 GLY A CA 1
ATOM 663 C C . GLY A 1 93 ? -19.985 38.734 5.693 1.00 59.62 93 GLY A C 1
ATOM 664 O O . GLY A 1 93 ? -20.397 39.101 6.790 1.00 59.62 93 GLY A O 1
ATOM 665 N N . CYS A 1 94 ? -18.697 38.784 5.360 1.00 57.03 94 CYS A N 1
ATOM 666 C CA . CYS A 1 94 ? -17.743 39.626 6.072 1.00 57.03 94 CYS A CA 1
ATOM 667 C C . CYS A 1 94 ? -17.843 41.042 5.493 1.00 57.03 94 CYS A C 1
ATOM 669 O O . CYS A 1 94 ? -17.363 41.310 4.392 1.00 57.03 94 CYS A O 1
ATOM 671 N N . GLY A 1 95 ? -18.514 41.932 6.228 1.00 50.88 95 GLY A N 1
ATOM 672 C CA . GLY A 1 95 ? -18.453 43.375 5.998 1.00 50.88 95 GLY A CA 1
ATOM 673 C C . GLY A 1 95 ? -17.019 43.895 6.161 1.00 50.88 95 GLY A C 1
ATOM 674 O O . GLY A 1 95 ? -16.253 43.371 6.967 1.00 50.88 95 GLY A O 1
ATOM 675 N N . GLY A 1 96 ? -16.654 44.882 5.343 1.00 40.75 96 GLY A N 1
ATOM 676 C CA . GLY A 1 96 ? -15.279 45.341 5.134 1.00 40.75 96 GLY A CA 1
ATOM 677 C C . GLY A 1 96 ? -14.567 45.997 6.332 1.00 40.75 96 GLY A C 1
ATOM 678 O O . GLY A 1 96 ? -15.175 46.695 7.136 1.00 40.75 96 GLY A O 1
ATOM 679 N N . THR A 1 97 ? -13.258 45.710 6.403 1.00 45.28 97 THR A N 1
ATOM 680 C CA . THR A 1 97 ? -12.046 46.577 6.492 1.00 45.28 97 THR A CA 1
ATOM 681 C C . THR A 1 97 ? -12.283 48.071 6.837 1.00 45.28 97 THR A C 1
ATOM 683 O O . THR A 1 97 ? -13.166 48.652 6.207 1.00 45.28 97 THR A O 1
ATOM 686 N N . PRO A 1 98 ? -11.476 48.747 7.711 1.00 48.28 98 PRO A N 1
ATOM 687 C CA . PRO A 1 98 ? -10.017 48.833 7.524 1.00 48.28 98 PRO A CA 1
ATOM 688 C C . PRO A 1 98 ? -9.054 49.030 8.734 1.00 48.28 98 PRO A C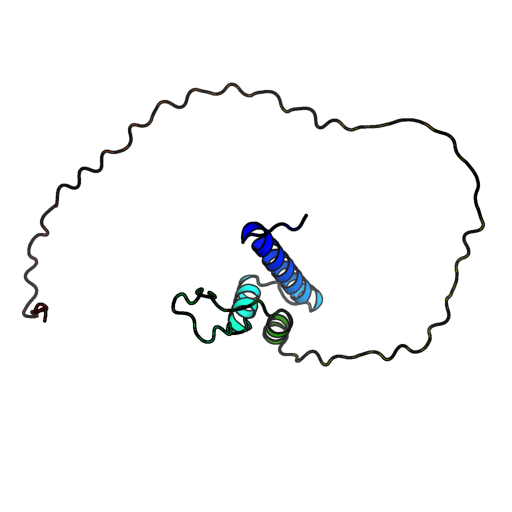 1
ATOM 690 O O . PRO A 1 98 ? -9.437 49.377 9.841 1.00 48.28 98 PRO A O 1
ATOM 693 N N . GLU A 1 99 ? -7.773 48.789 8.406 1.00 40.41 99 GLU A N 1
ATOM 694 C CA . GLU A 1 99 ? -6.482 49.371 8.853 1.00 40.41 99 GLU A CA 1
ATOM 695 C C . GLU A 1 99 ? -5.884 49.256 10.293 1.00 40.41 99 GLU A C 1
ATOM 697 O O . GLU A 1 99 ? -6.381 49.784 11.279 1.00 40.41 99 GLU A O 1
ATOM 702 N N . THR A 1 100 ? -4.721 48.569 10.300 1.00 39.09 100 THR A N 1
ATOM 703 C CA . THR A 1 100 ? -3.443 48.567 11.078 1.00 39.09 100 THR A CA 1
ATOM 704 C C . THR A 1 100 ? -3.116 49.740 12.039 1.00 39.09 100 THR A C 1
ATOM 706 O O . THR A 1 100 ? -3.586 50.845 11.788 1.00 39.09 100 THR A O 1
ATOM 709 N N . PRO A 1 101 ? -2.241 49.576 13.078 1.00 43.31 101 PRO A N 1
ATOM 710 C CA . PRO A 1 101 ? -0.802 49.259 12.908 1.00 43.31 101 PRO A CA 1
ATOM 711 C C . PRO A 1 101 ? -0.136 48.297 13.934 1.00 43.31 101 PRO A C 1
ATOM 713 O O . PRO A 1 101 ? -0.530 48.188 15.087 1.00 43.31 101 PRO A O 1
ATOM 716 N N . GLU A 1 102 ? 0.903 47.615 13.433 1.00 43.25 102 GLU A N 1
ATOM 717 C CA . GLU A 1 102 ? 2.208 47.254 14.034 1.00 43.25 102 GLU A CA 1
ATOM 718 C C . GLU A 1 102 ? 2.343 46.961 15.547 1.00 43.25 102 GLU A C 1
ATOM 720 O O . GLU A 1 102 ? 2.228 47.859 16.370 1.00 43.25 102 GLU A O 1
ATOM 725 N N . ALA A 1 103 ? 2.809 45.747 15.888 1.00 41.25 103 ALA A N 1
ATOM 726 C CA . ALA A 1 103 ? 3.882 45.541 16.877 1.00 41.25 103 ALA A CA 1
ATOM 727 C C . ALA A 1 103 ? 4.441 44.099 16.834 1.00 41.25 103 ALA A C 1
ATOM 729 O O . ALA A 1 103 ? 3.754 43.133 17.147 1.00 41.25 103 ALA A O 1
ATOM 730 N N . GLU A 1 104 ? 5.705 44.002 16.416 1.00 43.97 104 GLU A N 1
ATOM 731 C CA . GLU A 1 104 ? 6.761 43.069 16.851 1.00 43.97 104 GLU A CA 1
ATOM 732 C C . GLU A 1 104 ? 6.429 41.610 17.223 1.00 43.97 104 GLU A C 1
ATOM 734 O O . GLU A 1 104 ? 5.830 41.282 18.238 1.00 43.97 104 GLU A O 1
ATOM 739 N N . ARG A 1 105 ? 6.900 40.665 16.402 1.00 43.56 105 ARG A N 1
ATOM 740 C CA . ARG A 1 105 ? 8.186 39.952 16.592 1.00 43.56 105 ARG A CA 1
ATOM 741 C C . ARG A 1 105 ? 8.257 39.084 17.850 1.00 43.56 105 ARG A C 1
ATOM 743 O O . ARG A 1 105 ? 8.787 39.502 18.869 1.00 43.56 105 ARG A O 1
ATOM 750 N N . GLN A 1 106 ? 8.000 37.790 17.669 1.00 45.78 106 GLN A N 1
ATOM 751 C CA . GLN A 1 106 ? 8.777 36.760 18.363 1.00 45.78 106 GLN A CA 1
ATOM 752 C C . GLN A 1 106 ? 9.245 35.697 17.369 1.00 45.78 106 GLN A C 1
ATOM 754 O O . GLN A 1 106 ? 8.623 34.667 17.129 1.00 45.78 106 GLN A O 1
ATOM 759 N N . LYS A 1 107 ? 10.402 36.007 16.779 1.00 37.62 107 LYS A N 1
ATOM 760 C CA . LYS A 1 107 ? 11.373 35.050 16.259 1.00 37.62 107 LYS A CA 1
ATOM 761 C C . LYS A 1 107 ? 11.775 34.159 17.440 1.00 37.62 107 LYS A C 1
ATOM 763 O O . LYS A 1 107 ? 12.637 34.550 18.222 1.00 37.62 107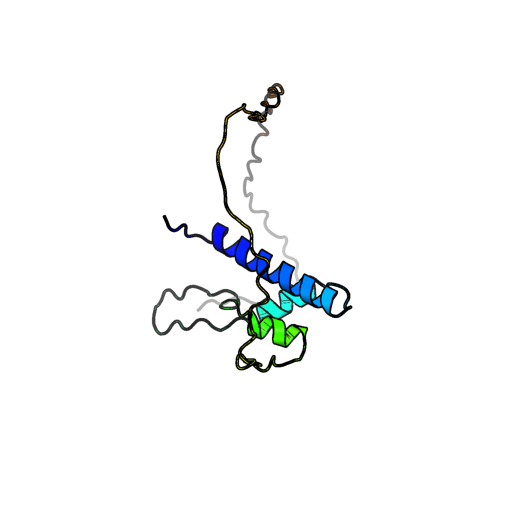 LYS A O 1
ATOM 768 N N . LEU A 1 108 ? 11.128 33.006 17.617 1.00 47.94 108 LEU A N 1
ATOM 769 C CA . LEU A 1 108 ? 11.694 31.959 18.465 1.00 47.94 108 LEU A CA 1
ATOM 770 C C . LEU A 1 108 ? 12.883 31.369 17.710 1.00 47.94 108 LEU A C 1
ATOM 772 O O . LEU A 1 108 ? 12.758 30.478 16.873 1.00 47.94 108 LEU A O 1
ATOM 776 N N . GLU A 1 109 ? 14.036 31.965 17.987 1.00 44.69 109 GLU A N 1
ATOM 777 C CA . GLU A 1 109 ? 15.348 31.416 17.708 1.00 44.69 109 GLU A CA 1
ATOM 778 C C . GLU A 1 109 ? 15.409 29.994 18.261 1.00 44.69 109 GLU A C 1
ATOM 780 O O . GLU A 1 109 ? 15.268 29.762 19.465 1.00 44.69 109 GLU A O 1
ATOM 785 N N . LEU A 1 110 ? 15.647 29.044 17.363 1.00 45.72 110 LEU A N 1
ATOM 786 C CA . LEU A 1 110 ? 16.118 27.713 17.696 1.00 45.72 110 LEU A CA 1
ATOM 787 C C . LEU A 1 110 ? 17.512 27.873 18.315 1.00 45.72 110 LEU A C 1
ATOM 789 O O . LEU A 1 110 ? 18.520 27.917 17.610 1.00 45.72 110 LEU A O 1
ATOM 793 N N . SER A 1 111 ? 17.550 28.059 19.634 1.00 44.66 111 SER A N 1
ATOM 794 C CA . SER A 1 111 ? 18.793 28.185 20.384 1.00 44.66 111 SER A CA 1
ATOM 795 C C . SER A 1 111 ? 19.589 26.894 20.238 1.00 44.66 111 SER A C 1
ATOM 797 O O . SER A 1 111 ? 19.119 25.804 20.573 1.00 44.66 111 SER A O 1
ATOM 799 N N . ALA A 1 112 ? 20.785 27.051 19.679 1.00 43.12 112 ALA A N 1
ATOM 800 C CA . ALA A 1 112 ? 21.773 26.017 19.482 1.00 43.12 112 ALA A CA 1
ATOM 801 C C . ALA A 1 112 ? 22.011 25.259 20.793 1.00 43.12 112 ALA A C 1
ATOM 803 O O . ALA A 1 112 ? 22.463 25.826 21.790 1.00 43.12 112 ALA A O 1
ATOM 804 N N . ALA A 1 113 ? 21.717 23.959 20.780 1.00 44.97 113 ALA A N 1
ATOM 805 C CA . ALA A 1 113 ? 22.179 23.066 21.822 1.00 44.97 113 ALA A CA 1
ATOM 806 C C . ALA A 1 113 ? 23.711 23.082 21.813 1.00 44.97 113 ALA A C 1
ATOM 808 O O . ALA A 1 113 ? 24.363 22.787 20.811 1.00 44.97 113 ALA A O 1
ATOM 809 N N . THR A 1 114 ? 24.234 23.503 22.956 1.00 40.97 114 THR A N 1
ATOM 810 C CA . THR A 1 114 ? 25.639 23.583 23.322 1.00 40.97 114 THR A CA 1
ATOM 811 C C . THR A 1 114 ? 26.430 22.342 22.900 1.00 40.97 114 THR A C 1
ATOM 813 O O . THR A 1 114 ? 25.958 21.207 22.995 1.00 40.97 114 THR A O 1
ATOM 816 N N . SER A 1 115 ? 27.654 22.575 22.430 1.00 43.75 115 SER A N 1
ATOM 817 C CA . SER A 1 115 ? 28.616 21.544 22.065 1.00 43.75 115 SER A CA 1
ATOM 818 C C . SER A 1 115 ? 28.894 20.621 23.256 1.00 43.75 115 SER A C 1
ATOM 820 O O . SER A 1 115 ? 29.497 21.038 24.247 1.00 43.75 115 SER A O 1
ATOM 822 N N . ALA A 1 116 ? 28.507 19.353 23.149 1.00 58.81 116 ALA A N 1
ATOM 823 C CA . ALA A 1 116 ? 29.115 18.307 23.960 1.00 58.81 116 ALA A CA 1
ATOM 824 C C . ALA A 1 116 ? 30.565 18.093 23.473 1.00 58.81 116 ALA A C 1
ATOM 826 O O . ALA A 1 116 ? 30.803 18.117 22.261 1.00 58.81 116 ALA A O 1
ATOM 827 N N . PRO A 1 117 ? 31.548 17.904 24.370 1.00 53.94 117 PRO A N 1
ATOM 828 C CA . PRO A 1 117 ? 32.919 17.642 23.962 1.00 53.94 117 PRO A CA 1
ATOM 829 C C . PRO A 1 117 ? 32.986 16.324 23.185 1.00 53.94 117 PRO A C 1
ATOM 831 O O . PRO A 1 117 ? 32.506 15.285 23.640 1.00 53.94 117 PRO A O 1
ATOM 834 N N . VAL A 1 118 ? 33.595 16.379 22.001 1.00 49.19 118 VAL A N 1
ATOM 835 C CA . VAL A 1 118 ? 33.918 15.201 21.199 1.00 49.19 118 VAL A CA 1
ATOM 836 C C . VAL A 1 118 ? 34.984 14.416 21.962 1.00 49.19 118 VAL A C 1
ATOM 838 O O . VAL A 1 118 ? 36.139 14.829 22.031 1.00 49.19 118 VAL A O 1
ATOM 841 N N . ILE A 1 119 ? 34.596 13.298 22.574 1.00 63.03 119 ILE A N 1
ATOM 842 C CA . ILE A 1 119 ? 35.556 12.305 23.061 1.00 63.03 119 ILE A CA 1
ATOM 843 C C . ILE A 1 119 ? 36.237 11.721 21.813 1.00 63.03 119 ILE A C 1
ATOM 845 O O . ILE A 1 119 ? 35.524 11.270 20.911 1.00 63.03 119 ILE A O 1
ATOM 849 N N . PRO A 1 120 ? 37.577 11.724 21.704 1.00 52.97 120 PRO A N 1
ATOM 850 C CA . PRO A 1 120 ? 38.238 11.088 20.577 1.00 52.97 120 PRO A CA 1
ATOM 851 C C . PRO A 1 120 ? 37.929 9.589 20.601 1.00 52.97 120 PRO A C 1
ATOM 853 O O . PRO A 1 120 ? 38.283 8.876 21.541 1.00 52.97 120 PRO A O 1
ATOM 856 N N . VAL A 1 121 ? 37.249 9.116 19.557 1.00 56.06 121 VAL A N 1
ATOM 857 C CA . VAL A 1 121 ? 37.105 7.689 19.272 1.00 56.06 121 VAL A CA 1
ATOM 858 C C . VAL A 1 121 ? 38.506 7.145 19.013 1.00 56.06 121 VAL A C 1
ATOM 860 O O . VAL A 1 121 ? 39.150 7.501 18.026 1.00 56.06 121 VAL A O 1
ATOM 863 N N . ALA A 1 122 ? 38.989 6.298 19.921 1.00 58.12 122 ALA A N 1
ATOM 864 C CA . ALA A 1 122 ? 40.168 5.485 19.679 1.00 58.12 122 ALA A CA 1
ATOM 865 C C . ALA A 1 122 ? 39.928 4.650 18.413 1.00 58.12 122 ALA A C 1
ATOM 867 O O . ALA A 1 122 ? 38.888 4.005 18.272 1.00 58.12 122 ALA A O 1
ATOM 868 N N . GLN A 1 123 ? 40.879 4.695 17.482 1.00 54.34 123 GLN A N 1
ATOM 869 C CA . GLN A 1 123 ? 40.839 3.910 16.255 1.00 54.34 123 GLN A CA 1
ATOM 870 C C . GLN A 1 123 ? 40.733 2.427 16.620 1.00 54.34 123 GLN A C 1
ATOM 872 O O . GLN A 1 123 ? 41.672 1.844 17.157 1.00 54.34 123 GLN A O 1
ATOM 877 N N . ILE A 1 124 ? 39.588 1.814 16.327 1.00 61.47 124 ILE A N 1
ATOM 878 C CA . ILE A 1 124 ? 39.466 0.360 16.307 1.00 61.47 124 ILE A CA 1
ATOM 879 C C . ILE A 1 124 ? 40.275 -0.082 15.082 1.00 61.47 124 ILE A C 1
ATOM 881 O O . ILE A 1 124 ? 39.939 0.346 13.974 1.00 61.47 124 ILE A O 1
ATOM 885 N N . PRO A 1 125 ? 41.361 -0.863 15.221 1.00 59.78 125 PRO A N 1
ATOM 886 C CA . PRO A 1 125 ? 42.038 -1.390 14.049 1.00 59.78 125 PRO A CA 1
ATOM 887 C C . PRO A 1 125 ? 41.040 -2.253 13.274 1.00 59.78 125 PRO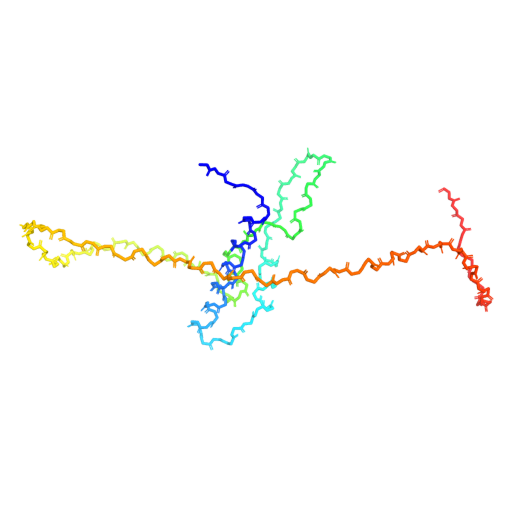 A C 1
ATOM 889 O O . PRO A 1 125 ? 40.410 -3.146 13.843 1.00 59.78 125 PRO A O 1
ATOM 892 N N . ASN A 1 126 ? 40.878 -1.965 11.980 1.00 62.16 126 ASN A N 1
ATOM 893 C CA . ASN A 1 126 ? 40.117 -2.823 11.079 1.00 62.16 126 ASN A CA 1
ATOM 894 C C . ASN A 1 126 ? 40.625 -4.261 11.244 1.00 62.16 126 ASN A C 1
ATOM 896 O O . ASN A 1 126 ? 41.845 -4.465 11.197 1.00 62.16 126 ASN A O 1
ATOM 900 N N . PRO A 1 127 ? 39.750 -5.268 11.406 1.00 55.09 127 PRO A N 1
ATOM 901 C CA . PRO A 1 127 ? 40.209 -6.639 11.334 1.00 55.09 127 PRO A CA 1
ATOM 902 C C . PRO A 1 127 ? 40.730 -6.861 9.914 1.00 55.09 127 PRO A C 1
ATOM 904 O O . PRO A 1 127 ? 39.978 -6.824 8.940 1.00 55.09 127 PRO A O 1
ATOM 907 N N . VAL A 1 128 ? 42.043 -7.052 9.796 1.00 49.00 128 VAL A N 1
ATOM 908 C CA . VAL A 1 128 ? 42.660 -7.615 8.600 1.00 49.00 128 VAL A CA 1
ATOM 909 C C . VAL A 1 128 ? 42.094 -9.024 8.475 1.00 49.00 128 VAL A C 1
ATOM 911 O O . VAL A 1 128 ? 42.539 -9.950 9.150 1.00 49.00 128 VAL A O 1
ATOM 914 N N . ILE A 1 129 ? 41.059 -9.182 7.652 1.00 48.03 129 ILE A N 1
ATOM 915 C CA . ILE A 1 129 ? 40.580 -10.499 7.248 1.00 48.03 129 ILE A CA 1
ATOM 916 C C . ILE A 1 129 ? 41.593 -11.008 6.225 1.00 48.03 129 ILE A C 1
ATOM 918 O O . ILE A 1 129 ? 41.439 -10.842 5.018 1.00 48.03 129 ILE A O 1
ATOM 922 N N . THR A 1 130 ? 42.677 -11.596 6.725 1.00 47.28 130 THR A N 1
ATOM 923 C CA . THR A 1 130 ? 43.516 -12.481 5.925 1.00 47.28 130 THR A CA 1
ATOM 924 C C . THR A 1 130 ? 42.645 -13.673 5.553 1.00 47.28 130 THR A C 1
ATOM 926 O O . THR A 1 130 ? 42.318 -14.495 6.409 1.00 47.28 130 THR A O 1
ATOM 929 N N . SER A 1 131 ? 42.251 -13.779 4.283 1.00 57.78 131 SER A N 1
ATOM 930 C CA . SER A 1 131 ? 41.625 -14.986 3.746 1.00 57.78 131 SER A CA 1
ATOM 931 C C . SER A 1 131 ? 42.677 -16.096 3.673 1.00 57.78 131 SER A C 1
ATOM 933 O O . SER A 1 131 ? 43.252 -16.373 2.620 1.00 57.78 131 SER A O 1
ATOM 935 N N . GLN A 1 132 ? 42.980 -16.721 4.808 1.00 54.19 132 GLN A N 1
ATOM 936 C CA . GLN A 1 132 ? 43.610 -18.032 4.792 1.00 54.19 132 GLN A CA 1
ATOM 937 C C . GLN A 1 132 ? 42.517 -19.017 4.391 1.00 54.19 132 GLN A C 1
ATOM 939 O O . GLN A 1 132 ? 41.559 -19.229 5.132 1.00 54.19 132 GLN A O 1
ATOM 944 N N . GLY A 1 133 ? 42.623 -19.550 3.173 1.00 54.78 133 GLY A N 1
ATOM 945 C CA . GLY A 1 133 ? 41.773 -20.632 2.703 1.00 54.78 133 GLY A CA 1
ATOM 946 C C . GLY A 1 133 ? 41.932 -21.825 3.635 1.00 54.78 133 GLY A C 1
ATOM 947 O O . GLY A 1 133 ? 42.905 -22.566 3.542 1.00 54.78 133 GLY A O 1
ATOM 948 N N . VAL A 1 134 ? 40.985 -21.990 4.555 1.00 45.31 134 VAL A N 1
ATOM 949 C CA . VAL A 1 134 ? 40.848 -23.222 5.319 1.00 45.31 134 VAL A CA 1
ATOM 950 C C . VAL A 1 134 ? 40.238 -24.239 4.365 1.00 45.31 134 VAL A C 1
ATOM 952 O O . VAL A 1 134 ? 39.068 -24.154 3.994 1.00 45.31 134 VAL A O 1
ATOM 955 N N . SER A 1 135 ? 41.077 -25.170 3.925 1.00 47.09 135 SER A N 1
ATOM 956 C CA . SER A 1 135 ? 40.683 -26.398 3.248 1.00 47.09 135 SER A CA 1
ATOM 957 C C . SER A 1 135 ? 39.583 -27.095 4.050 1.00 47.09 135 SER A C 1
ATOM 959 O O . SER A 1 135 ? 39.780 -27.398 5.229 1.00 47.09 135 SER A O 1
ATOM 961 N N . MET A 1 136 ? 38.436 -27.355 3.421 1.00 46.31 136 MET A N 1
ATOM 962 C CA . MET A 1 136 ? 37.401 -28.191 4.024 1.00 46.31 136 MET A CA 1
ATOM 963 C C . MET A 1 136 ? 37.938 -29.611 4.262 1.00 46.31 136 MET A C 1
ATOM 965 O O . MET A 1 136 ? 38.595 -30.157 3.374 1.00 46.31 136 MET A O 1
ATOM 969 N N . PRO A 1 137 ? 37.650 -30.242 5.413 1.00 46.44 137 PRO A N 1
ATOM 970 C CA . PRO A 1 137 ? 37.905 -31.663 5.582 1.00 46.44 137 PRO A CA 1
ATOM 971 C C . PRO A 1 137 ? 36.928 -32.469 4.715 1.00 46.44 137 PRO A C 1
ATOM 973 O O . PRO A 1 137 ? 35.711 -32.277 4.779 1.00 46.44 137 PRO A O 1
ATOM 976 N N . GLU A 1 138 ? 37.472 -33.381 3.906 1.00 44.78 138 GLU A N 1
ATOM 977 C CA . GLU A 1 138 ? 36.713 -34.349 3.115 1.00 44.78 138 GLU A CA 1
ATOM 978 C C . GLU A 1 138 ? 35.786 -35.164 4.023 1.00 44.78 138 GLU A C 1
ATOM 980 O O . GLU A 1 138 ? 36.202 -36.086 4.726 1.00 44.78 138 GLU A O 1
ATOM 985 N N . THR A 1 139 ? 34.496 -34.842 3.994 1.00 42.81 139 THR A N 1
ATOM 986 C CA . THR A 1 139 ? 33.474 -35.712 4.567 1.00 42.81 139 THR A CA 1
ATOM 987 C C . THR A 1 139 ? 33.072 -36.687 3.470 1.00 42.81 139 THR A C 1
ATOM 989 O O . THR A 1 139 ? 32.347 -36.323 2.545 1.00 42.81 139 THR A O 1
ATOM 992 N N . LYS A 1 140 ? 33.580 -37.925 3.538 1.00 47.00 140 LYS A N 1
ATOM 993 C CA . LYS A 1 140 ? 33.106 -39.027 2.692 1.00 47.00 140 LYS A CA 1
ATOM 994 C C . LYS A 1 140 ? 31.613 -39.231 2.943 1.00 47.00 140 LYS A C 1
ATOM 996 O O . LYS A 1 140 ? 31.228 -39.871 3.918 1.00 47.00 140 LYS A O 1
ATOM 1001 N N . LEU A 1 141 ? 30.787 -38.715 2.041 1.00 42.09 141 LEU A N 1
ATOM 1002 C CA . LEU A 1 141 ? 29.392 -39.099 1.917 1.00 42.09 141 LEU A CA 1
ATOM 1003 C C . LEU A 1 141 ? 29.235 -39.849 0.596 1.00 42.09 141 LEU A C 1
ATOM 1005 O O . LEU A 1 141 ? 29.615 -39.367 -0.468 1.00 42.09 141 LEU A O 1
ATOM 1009 N N . ASN A 1 142 ? 28.750 -41.078 0.710 1.00 49.66 142 ASN A N 1
ATOM 1010 C CA . ASN A 1 142 ? 28.606 -42.053 -0.359 1.00 49.66 142 ASN A CA 1
ATOM 1011 C C . ASN A 1 142 ? 28.067 -41.456 -1.677 1.00 49.66 142 ASN A C 1
ATOM 1013 O O . ASN A 1 142 ? 26.896 -41.105 -1.777 1.00 49.66 142 ASN A O 1
ATOM 1017 N N . GLY A 1 143 ? 28.910 -41.465 -2.713 1.00 48.97 143 GLY A N 1
ATOM 1018 C CA . GLY A 1 143 ? 28.493 -41.908 -4.046 1.00 48.97 143 GLY A CA 1
ATOM 1019 C C . GLY A 1 143 ? 27.790 -40.930 -4.991 1.00 48.97 143 GLY A C 1
ATOM 1020 O O . GLY A 1 143 ? 27.151 -41.418 -5.916 1.00 48.97 143 GLY A O 1
ATOM 1021 N N . PHE A 1 144 ? 27.919 -39.606 -4.854 1.00 44.44 144 PHE A N 1
ATOM 1022 C CA . PHE A 1 144 ? 27.384 -38.673 -5.862 1.00 44.44 144 PHE A CA 1
ATOM 1023 C C . PHE A 1 144 ? 28.444 -37.690 -6.378 1.00 44.44 144 PHE A C 1
ATOM 1025 O O . PHE A 1 144 ? 28.821 -36.736 -5.705 1.00 44.44 144 PHE A O 1
ATOM 1032 N N . TYR A 1 145 ? 28.915 -37.935 -7.604 1.00 42.50 145 TYR A N 1
ATOM 1033 C CA . TYR A 1 145 ? 29.734 -37.006 -8.382 1.00 42.50 145 TYR A CA 1
ATOM 1034 C C . TYR A 1 145 ? 28.840 -35.911 -8.988 1.00 42.50 145 TYR A C 1
ATOM 1036 O O . TYR A 1 145 ? 27.982 -36.209 -9.815 1.00 42.50 145 TYR A O 1
ATOM 1044 N N . PHE A 1 146 ? 29.079 -34.646 -8.636 1.00 45.59 146 PHE A N 1
ATOM 1045 C CA . PHE A 1 146 ? 28.658 -33.486 -9.428 1.00 45.59 146 PHE A CA 1
ATOM 1046 C C . PHE A 1 146 ? 29.915 -32.755 -9.899 1.00 45.59 146 PHE A C 1
ATOM 1048 O O . PHE A 1 146 ? 30.613 -32.136 -9.101 1.00 45.59 146 PHE A O 1
ATOM 1055 N N . GLY A 1 147 ? 30.222 -32.850 -11.191 1.00 40.59 147 GLY A N 1
ATOM 1056 C CA . GLY A 1 147 ? 31.350 -32.134 -11.779 1.00 40.59 147 GLY A CA 1
ATOM 1057 C C . GLY A 1 147 ? 31.681 -32.598 -13.190 1.00 40.59 147 GLY A C 1
ATOM 1058 O O . GLY A 1 147 ? 32.482 -33.507 -13.379 1.00 40.59 147 GLY A O 1
ATOM 1059 N N . SER A 1 148 ? 31.096 -31.949 -14.191 1.00 41.00 148 SER A N 1
ATOM 1060 C CA . SER A 1 148 ? 31.705 -31.816 -15.518 1.00 41.00 148 SER A CA 1
ATOM 1061 C C . SER A 1 148 ? 31.223 -30.504 -16.138 1.00 41.00 148 SER A C 1
ATOM 1063 O O . SER A 1 148 ? 30.018 -30.362 -16.349 1.00 41.00 148 SER A O 1
ATOM 1065 N N . PRO A 1 149 ? 32.116 -29.531 -16.383 1.00 52.41 149 PRO A N 1
ATOM 1066 C CA . PRO A 1 149 ? 31.812 -28.386 -17.226 1.00 52.41 149 PRO A CA 1
ATOM 1067 C C . PRO A 1 149 ? 31.930 -28.785 -18.706 1.00 52.41 149 PRO A C 1
ATOM 1069 O O . PRO A 1 149 ? 32.892 -29.453 -19.091 1.00 52.41 149 PRO A O 1
ATOM 1072 N N . ILE A 1 150 ? 30.956 -28.363 -19.515 1.00 47.84 150 ILE A N 1
ATOM 1073 C CA . ILE A 1 150 ? 31.121 -28.117 -20.956 1.00 47.84 150 ILE A CA 1
ATOM 1074 C C . ILE A 1 150 ? 31.049 -26.605 -21.127 1.00 47.84 150 ILE A C 1
ATOM 1076 O O . ILE A 1 150 ? 30.118 -26.017 -20.527 1.00 47.84 150 ILE A O 1
#

Secondary structure (DSSP, 8-state):
----SHHHHHHHHHHHHHHHHHHHHHTTPPP-HHHHHHHHHHHPBPP---S-SS----TT-B--HHHHHHHHHS------------------------------------PPP----------PPP--------PPP----TT-------

Sequence (150 aa):
MQLSGTSFAAPIVAGVAALLLSLQVQRGETPNPHAVREAILKSALPCQYADSENEPKCLAGLLNISGAIKQLTGETMSESVETQATVEASGCGCGGTPETPEAERQKLELSAATSAPVIPVAQIPNPVITSQGVSMPETKLNGFYFGSPI

Organism: NCBI:txid213615

Foldseek 3Di:
DDDDDVVVVVVVLVVLLVVVQVVCVVVVHHRDSVLLVCQQLVQADADDDDDDPCPDCCPSHHGDSQSSNCSSVVDNPDPPPVPDDDDDDPDPDDDDDDDDDDDDDDPPPPPDDDDDDDDDDDDDPDPPPPPPPDDDPDDDDDDDDDDDDD